Protein AF-A0A2A4PIF7-F1 (afdb_monomer)

Structure (mmCIF, N/CA/C/O backbone):
data_AF-A0A2A4PIF7-F1
#
_entry.id   AF-A0A2A4PIF7-F1
#
loop_
_atom_site.group_PDB
_atom_site.id
_atom_site.type_symbol
_atom_site.label_atom_id
_atom_site.label_alt_id
_atom_site.label_comp_id
_atom_site.label_asym_id
_atom_site.label_entity_id
_atom_site.label_seq_id
_atom_site.pdbx_PDB_ins_code
_atom_site.Cartn_x
_atom_site.Cartn_y
_atom_site.Cartn_z
_atom_site.occupancy
_atom_site.B_iso_or_equiv
_atom_site.auth_seq_id
_atom_site.auth_comp_id
_atom_site.auth_asym_id
_atom_site.auth_atom_id
_atom_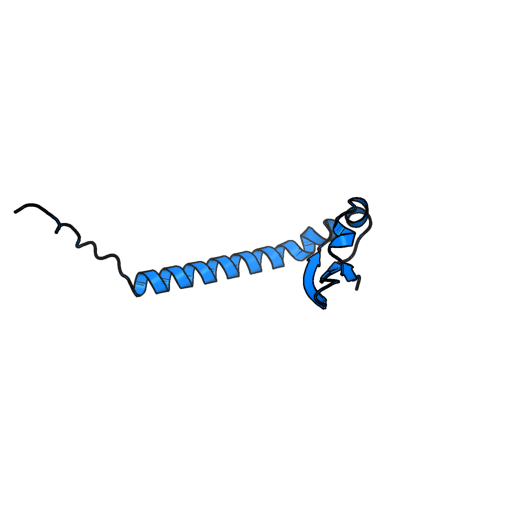site.pdbx_PDB_model_num
ATOM 1 N N . MET A 1 1 ? -7.628 -10.738 12.798 1.00 61.88 1 MET A N 1
ATOM 2 C CA . MET A 1 1 ? -7.466 -10.020 11.519 1.00 61.88 1 MET A CA 1
ATOM 3 C C . MET A 1 1 ? -8.851 -9.605 11.069 1.00 61.88 1 MET A C 1
ATOM 5 O O . MET A 1 1 ? -9.717 -10.467 11.012 1.00 61.88 1 MET A O 1
ATOM 9 N N . LEU A 1 2 ? -9.096 -8.304 10.910 1.00 75.12 2 LEU A N 1
ATOM 10 C CA . LEU A 1 2 ? -10.431 -7.787 10.607 1.00 75.12 2 LEU A CA 1
ATOM 11 C C . LEU A 1 2 ? -10.673 -7.875 9.094 1.00 75.12 2 LEU A C 1
ATOM 13 O O . LEU A 1 2 ? -9.858 -7.370 8.324 1.00 75.12 2 LEU A O 1
ATOM 17 N N . GLU A 1 3 ? -11.768 -8.500 8.672 1.00 80.00 3 GLU A N 1
ATOM 18 C CA . GLU A 1 3 ? -12.191 -8.524 7.268 1.00 80.00 3 GLU A CA 1
ATOM 19 C C . GLU A 1 3 ? -13.264 -7.460 7.034 1.00 80.00 3 GLU A C 1
ATOM 21 O O . GLU A 1 3 ? -14.227 -7.362 7.795 1.00 80.00 3 GLU A O 1
ATOM 26 N N . ALA A 1 4 ? -13.112 -6.673 5.972 1.00 82.31 4 ALA A N 1
ATOM 27 C CA . ALA A 1 4 ? -14.073 -5.656 5.571 1.00 82.31 4 ALA A CA 1
ATOM 28 C C . ALA A 1 4 ? -14.430 -5.790 4.096 1.00 82.31 4 ALA A C 1
ATOM 30 O O . ALA A 1 4 ? -13.584 -6.030 3.229 1.00 82.31 4 ALA A O 1
ATOM 31 N N . LYS A 1 5 ? -15.708 -5.587 3.792 1.00 83.88 5 LYS A N 1
ATOM 32 C CA . LYS A 1 5 ? -16.200 -5.510 2.420 1.00 83.88 5 LYS A CA 1
ATOM 33 C C . LYS A 1 5 ? -16.091 -4.079 1.932 1.00 83.88 5 LYS A C 1
ATOM 35 O O . LYS A 1 5 ? -16.264 -3.141 2.699 1.00 83.88 5 LYS A O 1
ATOM 40 N N . LEU A 1 6 ? -15.955 -3.892 0.619 1.00 80.12 6 LEU A N 1
ATOM 41 C CA . LEU A 1 6 ? -16.019 -2.563 -0.017 1.00 80.12 6 LEU A CA 1
ATOM 42 C C . LEU A 1 6 ? -17.268 -1.740 0.360 1.00 80.12 6 LEU A C 1
ATOM 44 O O . LEU A 1 6 ? -17.242 -0.516 0.284 1.00 80.12 6 LEU A O 1
ATOM 48 N N . SER A 1 7 ? -18.374 -2.390 0.736 1.00 80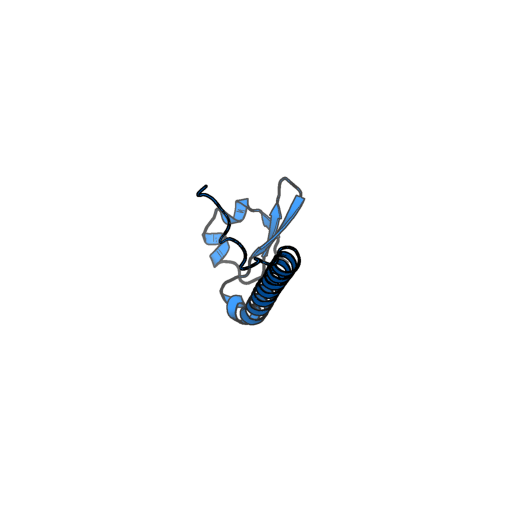.06 7 SER A N 1
ATOM 49 C CA . SER A 1 7 ? -19.573 -1.709 1.237 1.00 80.06 7 SER A CA 1
ATOM 50 C C . SER A 1 7 ? -19.334 -0.965 2.547 1.00 80.06 7 SER A C 1
ATOM 52 O O . SER A 1 7 ? -19.921 0.094 2.747 1.00 80.06 7 SER A O 1
ATOM 54 N N . ASP A 1 8 ? -18.469 -1.492 3.406 1.00 80.38 8 ASP A N 1
ATOM 55 C CA . ASP A 1 8 ? -18.247 -0.997 4.766 1.00 80.38 8 ASP A CA 1
ATOM 56 C C . ASP A 1 8 ? -17.436 0.310 4.732 1.00 80.38 8 ASP A C 1
ATOM 58 O O . ASP A 1 8 ? -17.672 1.226 5.516 1.00 80.38 8 ASP A O 1
ATOM 62 N N . PHE A 1 9 ? -16.603 0.465 3.695 1.00 77.38 9 PHE A N 1
ATOM 63 C CA . PHE A 1 9 ? -15.875 1.691 3.347 1.00 77.38 9 PHE A CA 1
ATOM 64 C C . PHE A 1 9 ? -16.783 2.851 2.904 1.00 77.38 9 PHE A C 1
ATOM 66 O O . PHE A 1 9 ? -16.305 3.970 2.735 1.00 77.38 9 PHE A O 1
ATOM 73 N N . ARG A 1 10 ? -18.089 2.627 2.701 1.00 82.56 10 ARG A N 1
ATOM 74 C CA . ARG A 1 10 ? -19.034 3.718 2.400 1.00 82.56 10 ARG A CA 1
ATOM 75 C C . ARG A 1 10 ? -19.386 4.545 3.632 1.00 82.56 10 ARG A C 1
ATOM 77 O O . ARG A 1 10 ? -19.906 5.645 3.472 1.00 82.56 10 ARG A O 1
ATOM 84 N N . ASN A 1 11 ? -19.134 4.026 4.835 1.00 82.31 11 ASN A N 1
ATOM 85 C CA . ASN A 1 11 ? -19.386 4.746 6.073 1.00 82.31 11 ASN A CA 1
ATOM 86 C C . ASN A 1 11 ? -18.084 5.382 6.602 1.00 82.31 11 ASN A C 1
ATOM 88 O O . ASN A 1 11 ? -17.178 4.654 7.008 1.00 82.31 11 ASN A O 1
ATOM 92 N N . PRO A 1 12 ? -17.988 6.723 6.670 1.00 76.81 12 PRO A N 1
ATOM 93 C CA . PRO A 1 12 ? -16.811 7.416 7.190 1.00 76.81 12 PRO A CA 1
ATOM 94 C C . PRO A 1 12 ? -16.417 7.003 8.616 1.00 76.81 12 PRO A C 1
ATOM 96 O O . PRO A 1 12 ? -15.231 6.985 8.941 1.00 76.81 12 PRO A O 1
ATOM 99 N N . SER A 1 13 ? -17.381 6.624 9.464 1.00 80.69 13 SER A N 1
ATOM 100 C CA . SER A 1 13 ? -17.098 6.224 10.851 1.00 80.69 13 SER A CA 1
ATOM 101 C C . SER A 1 13 ? -16.346 4.895 10.957 1.00 80.69 13 SER A C 1
ATOM 103 O O . SER A 1 13 ? -15.751 4.602 11.991 1.00 80.69 13 SER A O 1
ATOM 105 N N . PHE A 1 14 ? -16.356 4.084 9.896 1.00 78.88 14 PHE A N 1
ATOM 106 C CA . PHE A 1 14 ? -15.608 2.832 9.845 1.00 78.88 14 PHE A CA 1
ATOM 107 C C . PHE A 1 14 ? -14.092 3.075 9.881 1.00 78.88 14 PHE A C 1
ATOM 109 O O . PHE A 1 14 ? -13.356 2.298 10.476 1.00 78.88 14 PHE A O 1
ATOM 116 N N . PHE A 1 15 ? -13.619 4.178 9.296 1.00 70.00 15 PHE A N 1
ATOM 117 C CA . PHE A 1 15 ? -12.189 4.481 9.181 1.00 70.00 15 PHE A CA 1
ATOM 118 C C . PHE A 1 15 ? -11.577 5.039 10.460 1.00 70.00 15 PHE A C 1
ATOM 120 O O . PHE A 1 15 ? -10.391 4.848 10.710 1.00 70.00 15 PHE A O 1
ATOM 127 N N . THR A 1 16 ? -12.369 5.756 11.255 1.00 73.06 16 THR A N 1
ATOM 128 C CA . THR A 1 16 ? -11.902 6.405 12.484 1.00 73.06 16 THR A CA 1
ATOM 129 C C . THR A 1 16 ? -11.904 5.467 13.685 1.00 73.06 16 THR A C 1
ATOM 131 O O . THR A 1 16 ? -11.170 5.709 14.637 1.00 73.06 16 THR A O 1
ATOM 134 N N . ALA A 1 17 ? -12.698 4.395 13.644 1.00 74.81 17 ALA A N 1
ATOM 135 C CA . ALA A 1 17 ? -12.812 3.436 14.739 1.00 74.81 17 ALA A CA 1
ATOM 136 C C . ALA A 1 17 ? -11.738 2.335 14.722 1.00 74.81 17 ALA A C 1
ATOM 138 O O . ALA A 1 17 ? -11.598 1.618 15.710 1.00 74.81 17 ALA A O 1
ATOM 139 N N . GLN A 1 18 ? -11.015 2.161 13.612 1.00 75.00 18 GLN A N 1
ATOM 140 C CA . GLN A 1 18 ? -10.150 0.998 13.421 1.00 75.00 18 GLN A CA 1
ATOM 141 C C . GLN A 1 18 ? -8.685 1.312 13.686 1.00 75.00 18 GLN A C 1
ATOM 143 O O . GLN A 1 18 ? -8.087 2.189 13.064 1.00 75.00 18 GLN A O 1
ATOM 148 N N . THR A 1 19 ? -8.107 0.547 14.605 1.00 77.94 19 THR A N 1
ATOM 149 C CA . THR A 1 19 ? -6.702 0.643 15.015 1.00 77.94 19 THR A CA 1
ATOM 150 C C . THR A 1 19 ? -5.803 -0.356 14.294 1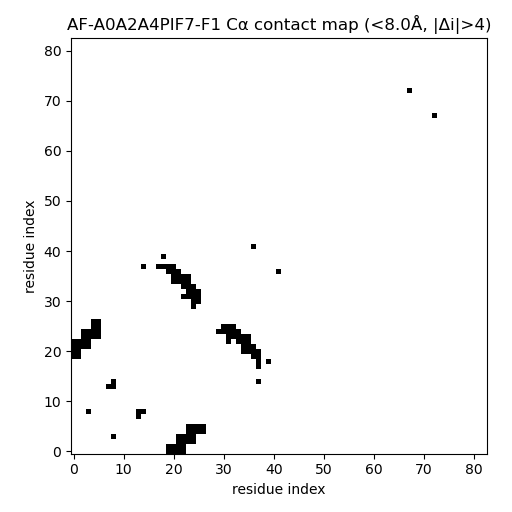.00 77.94 19 THR A C 1
ATOM 152 O O . THR A 1 19 ? -4.592 -0.148 14.245 1.00 77.94 19 THR A O 1
ATOM 155 N N . ASP A 1 20 ? -6.391 -1.399 13.701 1.00 81.00 20 ASP A N 1
ATOM 156 C CA . ASP A 1 20 ? -5.679 -2.536 13.117 1.00 81.00 20 ASP A CA 1
ATOM 157 C C . ASP A 1 20 ? -5.733 -2.550 11.584 1.00 81.00 20 ASP A C 1
ATOM 159 O O . ASP A 1 20 ? -6.618 -1.961 10.959 1.00 81.00 20 ASP A O 1
ATOM 163 N N . VAL A 1 21 ? -4.789 -3.267 10.963 1.00 84.12 21 VAL A N 1
ATOM 164 C CA . VAL A 1 21 ? -4.782 -3.501 9.511 1.00 84.12 21 VAL A CA 1
ATOM 165 C C . VAL A 1 21 ? -6.004 -4.330 9.115 1.00 84.12 21 VAL A C 1
ATOM 167 O O . VAL A 1 21 ? -6.248 -5.410 9.661 1.00 84.12 21 VAL A O 1
ATOM 170 N N . ILE A 1 22 ? -6.751 -3.832 8.132 1.00 85.56 22 ILE A N 1
ATOM 171 C CA . ILE A 1 22 ? -8.007 -4.432 7.679 1.00 85.56 22 ILE A CA 1
ATOM 172 C C . ILE A 1 22 ? -7.787 -5.116 6.337 1.00 85.56 22 ILE A C 1
ATOM 174 O O . ILE A 1 22 ? -7.240 -4.521 5.408 1.00 85.56 22 ILE A O 1
ATOM 178 N N . HIS A 1 23 ? -8.252 -6.353 6.215 1.00 85.75 23 HIS A N 1
ATOM 179 C CA . HIS A 1 23 ? -8.265 -7.088 4.959 1.00 85.75 23 HIS A CA 1
ATOM 180 C C . HIS A 1 23 ? -9.513 -6.750 4.151 1.00 85.75 23 HIS A C 1
ATOM 182 O O . HIS A 1 23 ? -10.633 -6.874 4.642 1.00 85.75 23 HIS A O 1
ATOM 188 N N . ILE A 1 24 ? -9.324 -6.306 2.913 1.00 86.94 24 ILE A N 1
ATOM 189 C CA . ILE A 1 24 ? -10.402 -5.893 2.019 1.00 86.94 24 ILE A CA 1
ATOM 190 C C . ILE A 1 24 ? -10.756 -7.050 1.094 1.00 86.94 24 ILE A C 1
ATOM 192 O O . ILE A 1 24 ? -9.955 -7.470 0.250 1.00 86.94 24 ILE A O 1
ATOM 196 N N . VAL A 1 25 ? -12.001 -7.502 1.205 1.00 84.25 25 VAL A N 1
ATOM 197 C CA . VAL A 1 25 ? -12.544 -8.605 0.413 1.00 84.25 25 VAL A CA 1
ATOM 198 C C . VAL A 1 25 ? -13.714 -8.146 -0.457 1.00 84.25 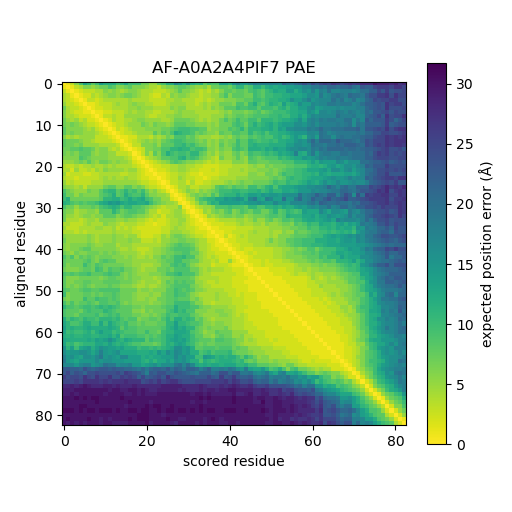25 VAL A C 1
ATOM 200 O O . VAL A 1 25 ? -14.604 -7.402 -0.031 1.00 84.25 25 VAL A O 1
ATOM 203 N N . ASP A 1 26 ? -13.748 -8.611 -1.706 1.00 80.38 26 ASP A N 1
ATOM 204 C CA . ASP A 1 26 ? -14.933 -8.475 -2.550 1.00 80.38 26 ASP A CA 1
ATOM 205 C C . ASP A 1 26 ? -15.987 -9.486 -2.085 1.00 80.38 26 ASP A C 1
ATOM 207 O O . ASP A 1 26 ? -15.903 -10.681 -2.381 1.00 80.38 26 ASP A O 1
ATOM 211 N N . GLY A 1 27 ? -17.016 -9.007 -1.386 1.00 70.81 27 GLY A N 1
ATOM 212 C CA . GLY A 1 27 ? -18.105 -9.856 -0.903 1.00 70.81 27 GLY A CA 1
ATOM 213 C C . GLY A 1 27 ? -18.913 -10.555 -2.007 1.00 70.81 27 GLY A C 1
ATOM 214 O O . GLY A 1 27 ? -19.592 -11.534 -1.709 1.00 70.81 27 GLY A O 1
ATOM 215 N N . ARG A 1 28 ? -18.857 -10.089 -3.265 1.00 73.62 28 ARG A N 1
ATOM 216 C CA . ARG A 1 28 ? -19.551 -10.716 -4.405 1.00 73.62 28 ARG A CA 1
ATOM 217 C C . ARG A 1 28 ? -18.668 -11.708 -5.146 1.00 73.62 28 ARG A C 1
ATOM 219 O O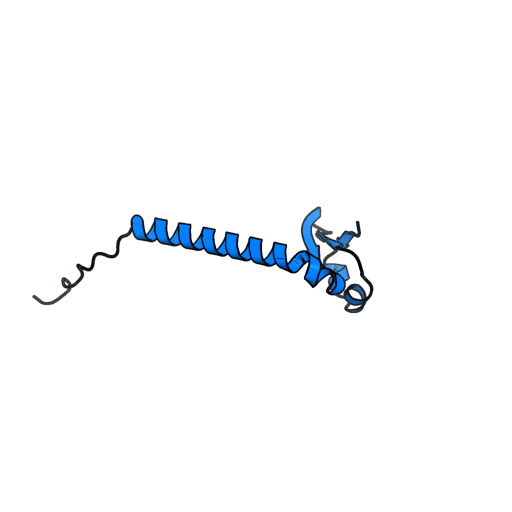 . ARG A 1 28 ? -19.137 -12.784 -5.498 1.00 73.62 28 ARG A O 1
ATOM 226 N N . LYS A 1 29 ? -17.408 -11.351 -5.399 1.00 75.19 29 LYS A N 1
ATOM 227 C CA . LYS A 1 29 ? -16.479 -12.191 -6.176 1.00 75.19 29 LYS A CA 1
ATOM 228 C C . LYS A 1 29 ? -15.613 -13.114 -5.315 1.00 75.19 29 LYS A C 1
ATOM 230 O O . LYS A 1 29 ? -14.836 -13.876 -5.881 1.00 75.19 29 LYS A O 1
ATOM 235 N N . LYS A 1 30 ? -15.726 -13.038 -3.978 1.00 71.69 30 LYS A N 1
ATOM 236 C CA . LYS A 1 30 ? -14.863 -13.733 -2.998 1.00 71.69 30 LYS A CA 1
ATOM 237 C C . LYS A 1 30 ? -13.378 -13.595 -3.340 1.00 71.69 30 LYS A C 1
ATOM 239 O O . LYS A 1 30 ? -12.601 -14.534 -3.201 1.00 71.69 30 LYS A O 1
ATOM 244 N N . LYS A 1 31 ? -13.008 -12.427 -3.859 1.00 80.00 31 LYS A N 1
ATOM 245 C CA . LYS A 1 31 ? -11.655 -12.138 -4.310 1.00 80.00 31 LYS A CA 1
ATOM 246 C C . LYS A 1 31 ? -11.017 -11.172 -3.331 1.00 80.00 31 LYS A C 1
ATOM 248 O O . LYS A 1 31 ? -11.642 -10.190 -2.929 1.00 80.00 31 LYS A O 1
ATOM 253 N N . GLU A 1 32 ? -9.781 -11.467 -2.967 1.00 83.12 32 GLU A N 1
ATOM 254 C CA . GLU A 1 32 ? -8.943 -10.552 -2.211 1.00 83.12 32 GLU A CA 1
ATOM 255 C C . GLU A 1 32 ? -8.663 -9.295 -3.044 1.00 83.12 32 GLU A C 1
ATOM 257 O O . GLU A 1 32 ? -8.287 -9.385 -4.218 1.00 83.12 32 GLU A O 1
ATOM 262 N N . ILE A 1 33 ? -8.896 -8.127 -2.442 1.00 84.12 33 ILE A N 1
ATOM 263 C CA . ILE A 1 33 ? -8.636 -6.823 -3.064 1.00 84.12 33 ILE A CA 1
ATOM 264 C C . ILE A 1 33 ? -7.335 -6.236 -2.522 1.00 84.12 33 ILE A C 1
ATOM 266 O O . ILE A 1 33 ? -6.542 -5.697 -3.292 1.00 84.12 33 ILE A O 1
ATOM 270 N N . GLY A 1 34 ? -7.112 -6.334 -1.209 1.00 85.25 34 GLY A N 1
ATOM 271 C CA . GLY A 1 34 ? -5.898 -5.831 -0.574 1.00 85.25 34 GLY A CA 1
ATOM 272 C C . GLY A 1 34 ? -6.095 -5.492 0.896 1.00 85.25 34 GLY A C 1
ATOM 273 O O . GLY A 1 34 ? -6.920 -6.096 1.573 1.00 85.25 34 GLY A O 1
ATOM 274 N N . PHE A 1 35 ? -5.338 -4.509 1.383 1.00 86.62 35 PHE A N 1
ATOM 275 C CA . PHE A 1 35 ? -5.300 -4.130 2.794 1.00 86.62 35 PHE A CA 1
ATOM 276 C C . PHE A 1 35 ? -5.510 -2.631 2.973 1.00 86.62 35 PHE A C 1
ATOM 278 O O . PHE A 1 35 ? -4.988 -1.826 2.201 1.00 86.62 35 PHE A O 1
ATOM 285 N N . PHE A 1 36 ? -6.240 -2.261 4.021 1.00 85.62 36 PHE A N 1
ATOM 286 C CA . PHE A 1 36 ? -6.300 -0.896 4.525 1.00 85.62 36 PHE A CA 1
ATOM 287 C C . PHE A 1 36 ? -5.389 -0.765 5.747 1.00 85.62 36 PHE A C 1
ATOM 289 O O . PHE A 1 36 ? -5.458 -1.575 6.672 1.00 85.62 36 PHE A O 1
ATOM 296 N N . ILE A 1 37 ? -4.545 0.267 5.740 1.00 85.75 37 ILE A N 1
ATOM 297 C CA . ILE A 1 37 ? -3.612 0.580 6.824 1.00 85.75 37 ILE A CA 1
ATOM 298 C C . ILE A 1 37 ? -4.119 1.844 7.536 1.00 85.75 37 ILE A C 1
ATOM 300 O O . ILE A 1 37 ? -4.158 2.906 6.906 1.00 85.75 37 ILE A O 1
ATOM 304 N N . PRO A 1 38 ? -4.493 1.758 8.826 1.00 83.75 38 PRO A N 1
ATOM 305 C CA . PRO A 1 38 ? -4.858 2.919 9.629 1.00 83.75 38 PRO A CA 1
ATOM 306 C C . PRO A 1 38 ? -3.741 3.962 9.711 1.00 83.75 38 PRO A C 1
ATOM 308 O O . PRO A 1 38 ? -2.553 3.634 9.722 1.00 83.75 38 PRO A O 1
ATOM 311 N N . ALA A 1 39 ? -4.125 5.234 9.844 1.00 82.44 39 ALA A N 1
ATOM 312 C CA . ALA A 1 39 ? -3.177 6.348 9.910 1.00 82.44 39 ALA A CA 1
ATOM 313 C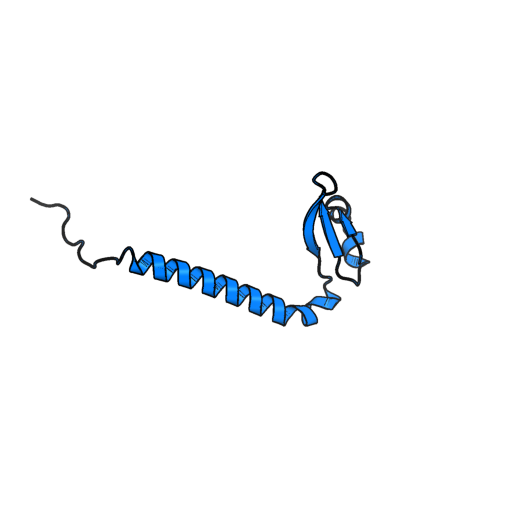 C . ALA A 1 39 ? -2.194 6.239 11.090 1.00 82.44 39 ALA A C 1
ATOM 315 O O . ALA A 1 39 ? -1.046 6.657 10.962 1.00 82.44 39 ALA A O 1
ATOM 316 N N . SER A 1 40 ? -2.615 5.630 12.202 1.00 84.25 40 SER A N 1
ATOM 317 C CA . SER A 1 40 ? -1.770 5.362 13.373 1.00 84.25 40 SER A CA 1
ATOM 318 C C . SER A 1 40 ? -0.569 4.462 13.064 1.00 84.25 40 SER A C 1
ATOM 320 O O . SER A 1 40 ? 0.472 4.599 13.695 1.00 84.25 40 SER A O 1
ATOM 322 N N . LEU A 1 41 ? -0.685 3.569 12.076 1.00 84.94 41 LEU A N 1
ATOM 323 C CA . LEU A 1 41 ? 0.367 2.625 11.680 1.00 84.94 41 LEU A CA 1
ATOM 324 C C . LEU A 1 41 ? 1.201 3.125 10.492 1.00 84.94 41 LEU A C 1
ATOM 326 O O . LEU A 1 41 ? 2.079 2.413 9.996 1.00 84.94 41 LEU A O 1
ATOM 330 N N . LYS A 1 42 ? 0.944 4.353 10.021 1.00 82.56 42 LYS A N 1
ATOM 331 C CA . LYS A 1 42 ? 1.595 4.926 8.838 1.00 82.56 42 LYS A CA 1
ATOM 332 C C . LYS A 1 42 ? 3.115 4.950 8.970 1.00 82.56 42 LYS A C 1
ATOM 334 O O . LYS A 1 42 ? 3.804 4.587 8.020 1.00 82.56 42 LYS A O 1
ATOM 339 N N . GLU A 1 43 ? 3.639 5.375 10.117 1.00 86.19 43 GLU A N 1
ATOM 340 C CA . GLU A 1 43 ? 5.088 5.494 10.323 1.00 86.19 43 GLU A CA 1
ATOM 341 C C . GLU A 1 43 ? 5.780 4.133 10.241 1.00 86.19 43 GLU A C 1
ATOM 343 O O . GLU A 1 43 ? 6.759 3.995 9.508 1.00 86.19 43 GLU A O 1
ATOM 348 N N . SER A 1 44 ? 5.214 3.104 10.875 1.00 86.50 44 SER A N 1
ATOM 349 C CA . SER A 1 44 ? 5.745 1.736 10.835 1.00 86.50 44 SER A CA 1
ATOM 350 C C . SER A 1 44 ? 5.768 1.142 9.421 1.00 86.50 44 SER A C 1
ATOM 352 O O . SER A 1 44 ? 6.660 0.363 9.097 1.00 86.50 44 SER A O 1
ATOM 354 N N . PHE A 1 45 ? 4.818 1.525 8.561 1.00 86.94 45 PHE A N 1
ATOM 355 C CA . PHE A 1 45 ? 4.739 1.050 7.174 1.00 86.94 45 PHE A CA 1
ATOM 356 C C 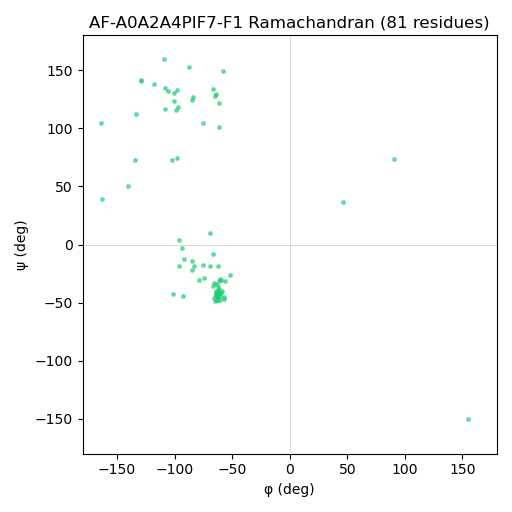. PHE A 1 45 ? 5.468 1.937 6.158 1.00 86.94 45 PHE A C 1
ATOM 358 O O . PHE A 1 45 ? 5.677 1.512 5.020 1.00 86.94 45 PHE A O 1
ATOM 365 N N . SER A 1 46 ? 5.871 3.149 6.538 1.00 87.06 46 SER A N 1
ATOM 366 C CA . SER A 1 46 ? 6.446 4.142 5.622 1.00 87.06 46 SER A CA 1
ATOM 367 C C . SER A 1 46 ? 7.685 3.621 4.885 1.00 87.06 46 SER A C 1
ATOM 369 O O . SER A 1 46 ? 7.746 3.695 3.656 1.00 87.06 46 SER A O 1
ATOM 371 N N . SER A 1 47 ? 8.616 3.000 5.612 1.00 90.25 47 SER A N 1
ATOM 372 C CA . SER A 1 47 ? 9.838 2.410 5.060 1.00 90.25 47 SER A CA 1
ATOM 373 C C . SER A 1 47 ? 9.543 1.315 4.036 1.00 90.25 47 SER A C 1
ATOM 375 O O . SER A 1 47 ? 10.167 1.265 2.978 1.00 90.25 47 SER A O 1
ATOM 377 N N . TYR A 1 48 ? 8.560 0.456 4.317 1.00 90.00 48 TYR A N 1
ATOM 378 C CA . TYR A 1 48 ? 8.143 -0.591 3.386 1.00 90.00 48 TYR A CA 1
ATOM 379 C C . TYR A 1 48 ? 7.524 0.006 2.114 1.00 90.00 48 TYR A C 1
ATOM 381 O O . TYR A 1 48 ? 7.897 -0.374 1.003 1.00 90.00 48 TYR A O 1
ATOM 389 N N . LEU A 1 49 ? 6.624 0.984 2.263 1.00 87.56 49 LEU A N 1
ATOM 390 C CA . LEU A 1 49 ? 5.976 1.647 1.128 1.00 87.56 49 LEU A CA 1
ATOM 391 C C . LEU A 1 49 ? 6.994 2.355 0.221 1.00 87.56 49 LEU A C 1
ATOM 393 O O . LEU A 1 49 ? 6.907 2.229 -1.001 1.00 87.56 49 LEU A O 1
ATOM 397 N N . GLN A 1 50 ? 7.994 3.027 0.798 1.00 92.00 50 GLN A N 1
ATOM 398 C CA . GLN A 1 50 ? 9.078 3.660 0.038 1.00 92.00 50 GLN A CA 1
ATOM 399 C C . GLN A 1 50 ? 9.930 2.642 -0.729 1.00 92.00 50 GLN A C 1
ATOM 401 O O . GLN A 1 50 ? 10.282 2.869 -1.892 1.00 92.00 50 GLN A O 1
ATOM 406 N N . GLN A 1 51 ? 10.255 1.506 -0.108 1.00 93.44 51 GLN A N 1
ATOM 407 C CA . GLN A 1 51 ? 10.999 0.436 -0.773 1.00 93.44 51 GLN A CA 1
ATOM 408 C C . GLN A 1 51 ? 10.218 -0.138 -1.958 1.00 93.44 51 GLN A C 1
ATOM 410 O O . GLN A 1 51 ? 10.780 -0.299 -3.042 1.00 93.44 51 GLN A O 1
ATOM 415 N N . GLU A 1 52 ? 8.923 -0.403 -1.788 1.00 91.62 52 GLU A N 1
ATOM 416 C CA . GLU A 1 52 ? 8.067 -0.900 -2.867 1.00 91.62 52 GLU A CA 1
ATOM 417 C C . GLU A 1 52 ? 7.921 0.109 -4.011 1.00 91.62 52 GLU A C 1
ATOM 419 O O . GLU A 1 52 ? 7.984 -0.264 -5.186 1.00 91.62 52 GLU A O 1
ATOM 424 N N . GLU A 1 53 ? 7.798 1.399 -3.703 1.00 90.56 53 GLU A N 1
ATOM 425 C CA . GLU A 1 53 ? 7.758 2.444 -4.727 1.00 90.56 53 GLU A CA 1
ATOM 426 C C . GLU A 1 53 ? 9.076 2.515 -5.513 1.00 90.56 53 GLU A C 1
ATOM 428 O O . GLU A 1 53 ? 9.077 2.579 -6.746 1.00 90.56 53 GLU A O 1
ATOM 433 N N . THR A 1 54 ? 10.207 2.420 -4.813 1.00 94.94 54 THR A N 1
ATOM 434 C CA . THR A 1 54 ? 11.542 2.413 -5.425 1.00 94.94 54 THR A CA 1
ATOM 435 C C . THR A 1 54 ? 11.728 1.202 -6.337 1.00 94.94 54 THR A C 1
ATOM 437 O O . THR A 1 54 ? 12.196 1.342 -7.469 1.00 94.94 54 THR A O 1
ATOM 440 N N . LYS A 1 55 ? 11.298 0.010 -5.901 1.00 94.81 55 LYS A N 1
ATOM 441 C CA . LYS A 1 55 ? 11.331 -1.205 -6.731 1.00 94.81 55 LYS A CA 1
ATOM 442 C C . LYS A 1 55 ? 10.494 -1.050 -7.998 1.00 94.81 55 LYS A C 1
ATOM 444 O O . LYS A 1 55 ? 10.962 -1.412 -9.077 1.00 94.81 55 LYS A O 1
ATOM 449 N N . LYS A 1 56 ? 9.283 -0.491 -7.894 1.00 92.56 56 LYS A N 1
ATOM 450 C CA . LYS A 1 56 ? 8.410 -0.243 -9.055 1.00 92.56 56 LYS A CA 1
ATOM 451 C C . LYS A 1 56 ? 9.049 0.727 -10.046 1.00 92.56 56 LYS A C 1
ATOM 453 O O . LYS A 1 56 ? 9.049 0.446 -11.244 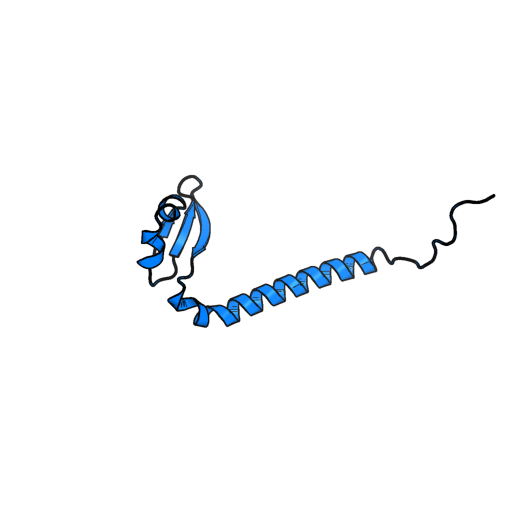1.00 92.56 56 LYS A O 1
ATOM 458 N N . LYS A 1 57 ? 9.648 1.818 -9.556 1.00 93.31 57 LYS A N 1
ATOM 459 C CA . LYS A 1 57 ? 10.390 2.779 -10.389 1.00 93.31 57 LYS A CA 1
ATOM 460 C C . LYS A 1 57 ? 11.565 2.113 -11.102 1.00 93.31 57 LYS A C 1
ATOM 462 O O . LYS A 1 57 ? 11.692 2.245 -12.315 1.00 93.31 57 LYS A O 1
ATOM 467 N N . LEU A 1 58 ? 12.374 1.330 -10.389 1.00 95.12 58 LEU A N 1
ATOM 468 C CA . LEU A 1 58 ? 13.494 0.598 -10.988 1.00 95.12 58 LEU A CA 1
ATOM 469 C C . LEU A 1 58 ? 13.037 -0.416 -12.042 1.00 95.12 58 LEU A C 1
ATOM 471 O O . LEU A 1 58 ? 13.653 -0.523 -13.101 1.00 95.12 58 LEU A O 1
ATOM 475 N N . ALA A 1 59 ? 11.952 -1.148 -11.784 1.00 95.31 59 ALA A N 1
ATOM 476 C CA . ALA A 1 59 ? 11.394 -2.089 -12.750 1.00 95.31 59 ALA A CA 1
ATOM 477 C C . ALA A 1 59 ? 10.916 -1.381 -14.027 1.00 95.31 59 ALA A C 1
ATOM 479 O O . ALA A 1 59 ? 11.131 -1.891 -15.126 1.00 95.31 59 ALA A O 1
ATOM 480 N N . LEU A 1 60 ? 10.309 -0.199 -13.893 1.00 93.50 60 LEU A N 1
ATOM 481 C CA . LEU A 1 60 ? 9.901 0.624 -15.029 1.00 93.50 60 LEU A CA 1
ATOM 482 C C . LEU A 1 60 ? 11.112 1.121 -15.828 1.00 93.50 60 LEU A C 1
ATOM 484 O O . LEU A 1 60 ? 11.151 0.937 -17.041 1.00 93.50 60 LEU A O 1
ATOM 488 N N . LEU A 1 61 ? 12.122 1.678 -15.156 1.00 93.19 61 LEU A N 1
ATOM 489 C CA . LEU A 1 61 ? 13.343 2.165 -15.806 1.00 93.19 61 LEU A CA 1
ATOM 490 C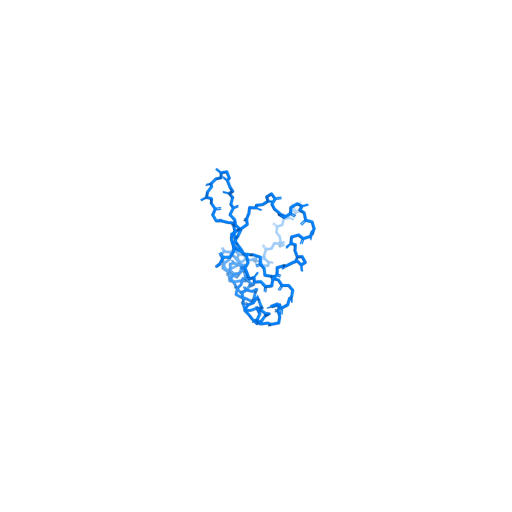 C . LEU A 1 61 ? 14.069 1.054 -16.567 1.00 93.19 61 LEU A C 1
ATOM 492 O O . LEU A 1 61 ? 14.516 1.268 -17.687 1.00 93.19 61 LEU A O 1
ATOM 496 N N . ARG A 1 62 ? 14.126 -0.159 -16.005 1.00 93.88 62 ARG A N 1
ATOM 497 C CA . ARG A 1 62 ? 14.688 -1.326 -16.700 1.00 93.88 62 ARG A CA 1
ATOM 498 C C . ARG A 1 62 ? 13.914 -1.675 -17.967 1.00 93.88 62 ARG A C 1
ATOM 500 O O . ARG A 1 62 ? 14.540 -1.996 -18.970 1.00 93.88 62 ARG A O 1
ATOM 507 N N . LYS A 1 63 ? 12.578 -1.608 -17.935 1.00 91.94 63 LYS A N 1
ATOM 508 C CA . LYS A 1 63 ? 11.749 -1.833 -19.130 1.00 91.94 63 LYS A CA 1
ATOM 509 C C . LYS A 1 63 ? 12.019 -0.782 -20.204 1.00 91.94 63 LYS A C 1
ATOM 511 O O . LYS A 1 63 ? 12.165 -1.150 -21.362 1.00 91.94 63 LYS A O 1
ATOM 516 N N . ILE A 1 64 ? 12.125 0.489 -19.816 1.00 90.12 64 ILE A N 1
ATOM 517 C CA . ILE A 1 64 ? 12.429 1.593 -20.738 1.00 90.12 64 ILE A CA 1
ATOM 518 C C . ILE A 1 64 ? 13.822 1.414 -21.348 1.00 90.12 64 ILE A C 1
ATOM 520 O O . ILE A 1 64 ? 13.955 1.456 -22.562 1.00 90.12 64 ILE A O 1
ATOM 524 N N . ALA A 1 65 ? 14.842 1.133 -20.534 1.00 89.06 65 ALA A N 1
ATOM 525 C CA . ALA A 1 65 ? 16.204 0.909 -21.017 1.00 89.06 65 ALA A CA 1
ATOM 526 C C . ALA A 1 65 ? 16.302 -0.295 -21.971 1.00 89.06 65 ALA A C 1
ATOM 528 O O . ALA A 1 65 ? 17.022 -0.242 -22.962 1.00 89.06 65 ALA A O 1
ATOM 529 N N . LEU A 1 66 ? 15.562 -1.376 -21.695 1.00 90.31 66 LEU A N 1
ATOM 530 C CA . LEU A 1 66 ? 15.445 -2.518 -22.607 1.00 90.31 66 LEU A CA 1
ATOM 531 C C . LEU A 1 66 ? 14.780 -2.129 -23.929 1.00 90.31 66 LEU A C 1
ATOM 533 O O . LEU A 1 66 ? 15.265 -2.533 -24.979 1.00 90.31 66 LEU A O 1
ATOM 537 N N . ALA A 1 67 ? 13.698 -1.350 -23.883 1.00 87.06 67 ALA A N 1
ATOM 538 C CA . ALA A 1 67 ? 13.024 -0.868 -25.083 1.00 87.06 67 ALA A CA 1
ATOM 539 C C . ALA A 1 67 ? 13.946 0.038 -25.915 1.00 87.06 67 ALA A C 1
ATOM 541 O O . ALA A 1 67 ? 14.123 -0.223 -27.094 1.00 87.06 67 ALA A O 1
ATOM 542 N N . GLN A 1 68 ? 14.618 1.004 -25.283 1.00 85.19 68 GLN A N 1
ATOM 543 C CA . GLN A 1 68 ? 15.584 1.896 -25.934 1.00 85.19 68 GLN A CA 1
ATOM 544 C C . GLN A 1 68 ? 16.789 1.140 -26.510 1.00 85.19 68 GLN A C 1
ATOM 546 O O . GLN A 1 68 ? 17.316 1.508 -27.548 1.00 85.19 68 GLN A O 1
ATOM 551 N N . LYS A 1 69 ? 17.255 0.072 -25.852 1.00 85.56 69 LYS A N 1
ATOM 552 C CA . LYS A 1 69 ? 18.324 -0.772 -26.406 1.00 85.56 69 LYS A CA 1
ATOM 553 C C . LYS A 1 69 ? 17.867 -1.523 -27.663 1.00 85.56 69 LYS A C 1
ATOM 555 O O . LYS A 1 69 ? 18.684 -1.776 -28.542 1.00 85.56 69 LYS A O 1
ATOM 560 N N . ASN A 1 70 ? 16.603 -1.936 -27.701 1.00 81.38 70 ASN A N 1
ATOM 561 C CA . ASN A 1 70 ? 16.025 -2.685 -28.817 1.00 81.38 70 ASN A CA 1
ATOM 562 C C . ASN A 1 70 ? 15.561 -1.779 -29.969 1.00 81.38 70 ASN A C 1
ATOM 564 O O . ASN A 1 70 ? 15.381 -2.277 -31.074 1.00 81.38 70 ASN A O 1
ATOM 568 N N . ASP A 1 71 ? 15.373 -0.491 -29.696 1.00 71.75 71 ASP A N 1
ATOM 569 C CA . ASP A 1 71 ? 15.048 0.564 -30.652 1.00 71.75 71 ASP A CA 1
ATOM 570 C C . ASP A 1 71 ? 15.942 1.778 -30.349 1.00 71.75 71 ASP A C 1
ATOM 572 O O . ASP A 1 71 ? 15.508 2.737 -29.694 1.00 71.75 71 ASP A O 1
ATOM 576 N N . PRO A 1 72 ? 17.249 1.690 -30.670 1.00 68.19 72 PRO A N 1
ATOM 577 C CA . PRO A 1 72 ? 18.123 2.837 -30.535 1.00 68.19 72 PRO A CA 1
ATOM 578 C C . PRO A 1 72 ? 17.593 3.921 -31.471 1.00 68.19 72 PRO A C 1
ATOM 580 O O . PRO A 1 72 ? 17.487 3.704 -32.674 1.00 68.19 72 PRO A O 1
ATOM 583 N N . ILE A 1 73 ? 17.258 5.085 -30.912 1.00 64.19 73 ILE A N 1
ATOM 584 C CA . ILE A 1 73 ? 17.056 6.290 -31.714 1.00 64.19 73 ILE A CA 1
ATOM 585 C C . ILE A 1 73 ? 18.402 6.553 -32.386 1.00 64.19 73 ILE A C 1
ATOM 587 O O . ILE A 1 73 ? 19.341 7.002 -31.727 1.00 64.19 73 ILE A O 1
ATOM 591 N N . ASP A 1 74 ? 18.514 6.188 -33.658 1.00 54.62 74 ASP A N 1
ATOM 592 C CA . ASP A 1 74 ? 19.596 6.662 -34.503 1.00 54.62 74 ASP A CA 1
ATOM 593 C C . ASP A 1 74 ? 19.394 8.171 -34.680 1.00 54.62 74 ASP A C 1
ATOM 595 O O . ASP A 1 74 ? 18.290 8.632 -34.974 1.00 54.62 74 ASP A O 1
ATOM 599 N N . ASP A 1 75 ? 20.469 8.942 -34.523 1.00 54.88 75 ASP A N 1
ATOM 600 C CA . ASP A 1 75 ? 20.520 10.373 -34.872 1.00 54.88 75 ASP A CA 1
ATOM 601 C C . ASP A 1 75 ? 20.467 10.583 -36.406 1.00 54.88 75 ASP A C 1
ATOM 603 O O . ASP A 1 75 ? 20.682 11.686 -36.906 1.00 54.88 75 ASP A O 1
ATOM 607 N N . ASP A 1 76 ? 20.185 9.525 -37.172 1.00 50.78 76 ASP A N 1
ATOM 608 C CA . ASP A 1 76 ? 20.105 9.530 -38.627 1.00 50.78 76 ASP A CA 1
ATOM 609 C C . ASP A 1 76 ? 18.641 9.649 -39.070 1.00 50.78 76 ASP A C 1
ATOM 611 O O . ASP A 1 76 ? 17.959 8.714 -39.487 1.00 50.78 76 ASP A O 1
ATOM 615 N N . SER A 1 77 ? 18.113 10.859 -38.923 1.00 53.47 77 SER A N 1
ATOM 616 C CA . SER A 1 77 ? 16.908 11.305 -39.624 1.00 53.47 77 SER A CA 1
ATOM 617 C C . SER A 1 77 ? 17.073 12.758 -40.066 1.00 53.47 77 SER A C 1
ATOM 619 O O . SER A 1 77 ? 16.211 13.601 -39.839 1.00 53.47 77 SER A O 1
ATOM 621 N N . ILE A 1 78 ? 18.194 13.061 -40.728 1.00 54.19 78 ILE A N 1
ATOM 622 C CA . ILE A 1 78 ? 18.245 14.139 -41.725 1.00 54.19 78 ILE A CA 1
ATOM 623 C C . ILE A 1 78 ? 18.211 13.458 -43.091 1.00 54.19 78 ILE A C 1
ATOM 625 O O . ILE A 1 78 ? 19.215 13.325 -43.782 1.00 54.19 78 ILE A O 1
ATOM 629 N N . GLY A 1 79 ? 17.045 12.943 -43.448 1.00 55.56 79 GLY A N 1
ATOM 630 C CA . GLY A 1 79 ? 16.877 12.185 -44.678 1.00 55.56 79 GLY A CA 1
ATOM 631 C C . GLY A 1 79 ? 15.419 12.054 -45.062 1.00 55.56 79 GLY A C 1
ATOM 632 O O . GLY A 1 79 ? 15.015 10.981 -45.487 1.00 55.56 79 GLY A O 1
ATOM 633 N N . ASP A 1 80 ? 14.624 13.110 -44.883 1.00 53.19 80 ASP A N 1
ATOM 634 C CA . ASP A 1 80 ? 13.303 13.149 -45.497 1.00 53.19 80 ASP A CA 1
ATOM 635 C C . ASP A 1 80 ? 13.051 14.499 -46.176 1.00 53.19 80 ASP A C 1
ATOM 637 O O . ASP A 1 80 ? 12.940 15.543 -45.531 1.00 53.19 80 ASP A O 1
ATOM 641 N N . GLY A 1 81 ? 12.976 14.432 -47.507 1.00 54.72 81 GLY A N 1
ATOM 642 C CA . GLY A 1 81 ? 12.097 15.282 -48.299 1.00 54.72 81 GLY A CA 1
ATOM 643 C C . GLY A 1 81 ? 12.639 16.617 -48.804 1.00 54.72 81 GLY A C 1
ATOM 644 O O . GLY A 1 81 ? 12.170 17.654 -48.351 1.00 54.72 81 GLY A O 1
ATOM 645 N N . ILE A 1 82 ? 13.514 16.597 -49.815 1.00 46.25 82 ILE A N 1
ATOM 646 C CA . ILE A 1 82 ? 13.432 17.483 -50.997 1.00 46.25 82 ILE A CA 1
ATOM 647 C C . ILE A 1 82 ? 14.340 16.925 -52.107 1.00 46.25 82 ILE A C 1
ATOM 649 O O . ILE A 1 82 ? 15.562 17.029 -52.015 1.00 46.25 82 ILE A O 1
ATOM 653 N N . GLU A 1 83 ? 13.727 16.316 -53.129 1.00 44.47 83 GLU A N 1
ATOM 654 C CA . GLU A 1 83 ? 14.279 16.303 -54.497 1.00 44.47 83 GLU A CA 1
ATOM 655 C C . GLU A 1 83 ? 14.100 17.684 -55.145 1.00 44.47 83 GLU A C 1
ATOM 657 O O . GLU A 1 83 ? 13.060 18.335 -54.869 1.00 44.47 83 GLU A O 1
#

pLDDT: mean 79.72, std 12.45, range [44.47, 95.31]

Mean predicted aligned error: 11.58 Å

Radius of gyration: 23.2 Å; Cα contacts (8 Å, |Δi|>4): 60; chains: 1; bounding box: 40×31×70 Å

Nearest PDB structures (foldseek):
  3t4n-assembly1_C  TM=4.448E-01  e=2.921E+00  Saccharomyces cerevisiae S288C
  8d3q-assembly1_J  TM=3.619E-01  e=2.380E+00  Halalkalibacterium halodurans C-125
  8qdx-assembly1_D  TM=3.642E-01  e=2.076E+00  Escherichia coli
  4hym-assembly2_B  TM=3.350E-01  e=1.475E+00  Francisella tularensis subsp. holarctica LVS

Foldseek 3Di:
DAEDEPVCVVDPVSQVPDPDKYWYAHPVVRDTDGIDDHPNCCVVCVVVVVVVVVVVVVVVVVVVVVVCVVVPPDPPPPDDDDD

Sequence (83 aa):
MLEAKLSDFRNPSFFTAQTDVIHIVDGRKKKEIGFFIPASLKESFSSYLQQEETKKKLALLRKIALAQKNDPIDDDSIGDGIE

Secondary structure (DSSP, 8-state):
-EEEETTGGGSTHHHHS--S-EEEEETTTTEEEEEE--GGGHHHHHHHHHHHHHHHHHHHHHHHHHHHHHS---S-----S--

Solvent-accessible surface area (backbone atoms only — not comparable to full-atom values): 5219 Å² total; per-residue (Å²): 132,50,78,41,41,72,74,54,73,72,41,73,69,57,66,76,73,44,87,58,63,30,38,34,34,37,83,86,75,78,38,84,75,49,73,49,74,30,78,90,51,43,71,82,44,43,66,57,54,52,51,52,51,50,51,52,50,51,55,49,51,52,53,49,53,51,50,43,69,76,52,62,83,66,92,80,74,90,78,79,90,82,136